Protein AF-A0A1G1V0Z7-F1 (afdb_monomer_lite)

Structure (mmCIF, N/CA/C/O backbone):
data_AF-A0A1G1V0Z7-F1
#
_entry.id   AF-A0A1G1V0Z7-F1
#
loop_
_atom_site.group_PDB
_atom_site.id
_atom_site.type_symbol
_atom_site.label_atom_id
_atom_site.label_alt_id
_atom_site.label_comp_id
_atom_site.label_asym_id
_atom_site.label_entity_id
_atom_site.label_seq_id
_atom_site.pdbx_PDB_ins_code
_atom_site.Cartn_x
_atom_site.Cartn_y
_atom_site.Cartn_z
_atom_site.occupancy
_atom_site.B_iso_or_equiv
_atom_site.auth_seq_id
_atom_site.auth_comp_id
_atom_site.auth_asym_id
_atom_site.auth_atom_id
_atom_site.pdbx_PDB_model_num
ATOM 1 N N . MET A 1 1 ? -2.030 -12.650 -1.584 1.00 83.81 1 MET A N 1
ATOM 2 C CA . MET A 1 1 ? -3.086 -12.260 -0.613 1.00 83.81 1 MET A CA 1
ATOM 3 C C . MET A 1 1 ? -3.102 -13.117 0.635 1.00 83.81 1 MET A C 1
ATOM 5 O O . MET A 1 1 ? -2.883 -12.584 1.712 1.00 83.81 1 MET A O 1
ATOM 9 N N . TYR A 1 2 ? -3.364 -14.422 0.514 1.00 91.31 2 TYR A N 1
ATOM 10 C CA . TYR A 1 2 ? -3.535 -15.299 1.679 1.00 91.31 2 TYR A CA 1
ATOM 11 C C . TYR A 1 2 ? -2.256 -15.457 2.507 1.00 91.31 2 TYR A C 1
ATOM 13 O O . TYR A 1 2 ? -2.318 -15.288 3.718 1.00 91.31 2 TYR A O 1
ATOM 21 N N . LEU A 1 3 ? -1.099 -15.658 1.861 1.00 91.75 3 LEU A N 1
ATOM 22 C CA . LEU A 1 3 ? 0.190 -15.729 2.561 1.00 91.75 3 LEU A CA 1
ATOM 23 C C . LEU A 1 3 ? 0.474 -14.457 3.371 1.00 91.75 3 LEU A C 1
ATOM 25 O O . LEU A 1 3 ? 0.785 -14.530 4.553 1.00 91.75 3 LEU A O 1
ATOM 29 N N . TYR A 1 4 ? 0.290 -13.284 2.761 1.00 91.31 4 TYR A N 1
ATOM 30 C CA . TYR A 1 4 ? 0.465 -12.015 3.467 1.00 91.31 4 TYR A CA 1
ATOM 31 C C . TYR A 1 4 ? -0.478 -11.886 4.669 1.00 91.31 4 TYR A C 1
ATOM 33 O O . TYR A 1 4 ? -0.046 -11.486 5.743 1.00 91.31 4 TYR A O 1
ATOM 41 N N . ARG A 1 5 ? -1.745 -12.295 4.526 1.00 94.06 5 ARG A N 1
ATOM 42 C CA . ARG A 1 5 ? -2.691 -12.310 5.648 1.00 94.06 5 ARG A CA 1
ATOM 43 C C . ARG A 1 5 ? -2.240 -13.223 6.786 1.00 94.06 5 ARG A C 1
ATOM 45 O O . ARG A 1 5 ? -2.453 -12.861 7.935 1.00 94.06 5 ARG A O 1
ATOM 52 N N . ILE A 1 6 ? -1.650 -14.379 6.489 1.00 95.25 6 ILE A N 1
ATOM 53 C CA . ILE A 1 6 ? -1.121 -15.281 7.522 1.00 95.25 6 ILE A CA 1
ATOM 54 C C . ILE A 1 6 ? 0.030 -14.605 8.279 1.00 95.25 6 ILE A C 1
ATOM 56 O O . ILE A 1 6 ? 0.081 -14.690 9.499 1.00 95.25 6 ILE A O 1
ATOM 60 N N . LEU A 1 7 ? 0.911 -13.891 7.572 1.00 92.31 7 LEU A N 1
ATOM 61 C CA . LEU A 1 7 ? 2.084 -13.244 8.168 1.00 92.31 7 LEU A CA 1
AT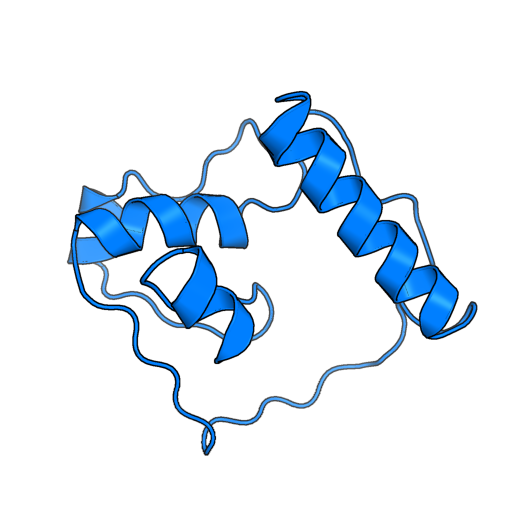OM 62 C C . LEU A 1 7 ? 1.758 -11.953 8.940 1.00 92.31 7 LEU A C 1
ATOM 64 O O . LEU A 1 7 ? 2.360 -11.695 9.975 1.00 92.31 7 LEU A O 1
ATOM 68 N N . PHE A 1 8 ? 0.828 -11.133 8.440 1.00 91.62 8 PHE A N 1
ATOM 69 C CA . PHE A 1 8 ? 0.572 -9.777 8.956 1.00 91.62 8 PHE A CA 1
ATOM 70 C C . PHE A 1 8 ? -0.830 -9.592 9.557 1.00 91.62 8 PHE A C 1
ATOM 72 O O . PHE A 1 8 ? -1.165 -8.508 10.026 1.00 91.62 8 PHE A O 1
ATOM 79 N N . GLY A 1 9 ? -1.683 -10.618 9.532 1.00 94.81 9 GLY A N 1
ATOM 80 C CA . GLY A 1 9 ? -3.031 -10.586 10.111 1.00 94.81 9 GLY A CA 1
ATOM 81 C C . GLY A 1 9 ? -4.083 -9.820 9.297 1.00 94.81 9 GLY A C 1
ATOM 82 O O . GLY A 1 9 ? -5.270 -9.890 9.614 1.00 94.81 9 GLY A O 1
ATOM 83 N N . HIS A 1 10 ? -3.700 -9.137 8.215 1.00 95.56 10 HIS A N 1
ATOM 84 C CA . HIS A 1 10 ? -4.611 -8.387 7.345 1.00 95.56 10 HIS A CA 1
ATOM 85 C C . HIS A 1 10 ? -4.288 -8.574 5.859 1.00 95.56 10 HIS A C 1
ATOM 87 O O . HIS A 1 10 ? -3.250 -9.112 5.486 1.00 95.56 10 HIS A O 1
ATOM 93 N N . TYR A 1 11 ? -5.198 -8.148 4.982 1.00 95.69 11 TYR A N 1
ATOM 94 C CA . TYR A 1 11 ? -4.951 -8.167 3.541 1.00 95.69 11 TYR A CA 1
ATOM 95 C C . TYR A 1 11 ? -4.158 -6.940 3.086 1.00 95.69 11 TYR A C 1
ATOM 97 O O . TYR A 1 11 ? -4.251 -5.863 3.676 1.00 95.69 11 TYR A O 1
ATOM 105 N N . TRP A 1 12 ? -3.377 -7.136 2.029 1.00 93.06 12 TRP A N 1
ATOM 106 C CA . TRP A 1 12 ? -2.559 -6.114 1.384 1.00 93.06 12 TRP A CA 1
ATOM 107 C C . TRP A 1 12 ? -3.437 -5.172 0.548 1.00 93.06 12 TRP A C 1
ATOM 109 O O . TRP A 1 12 ? -4.278 -5.651 -0.217 1.00 93.06 12 TRP A O 1
ATOM 119 N N . LEU A 1 13 ? -3.235 -3.857 0.675 1.00 93.62 13 LEU A N 1
ATOM 120 C CA . LEU A 1 13 ? -3.841 -2.860 -0.214 1.00 93.62 13 LEU A CA 1
ATOM 121 C C . LEU A 1 13 ? -2.936 -2.649 -1.425 1.00 93.62 13 LEU A C 1
ATOM 123 O O . LEU A 1 13 ? -1.774 -2.294 -1.262 1.00 93.62 13 LEU A O 1
ATOM 127 N N . TYR A 1 14 ? -3.451 -2.913 -2.623 1.00 88.31 14 TYR A N 1
ATOM 128 C CA . TYR A 1 14 ? -2.707 -2.714 -3.865 1.00 88.31 14 TYR A CA 1
ATOM 129 C C . TYR A 1 14 ? -3.099 -1.392 -4.479 1.00 88.31 14 TYR A C 1
ATOM 131 O O . TYR A 1 14 ? -4.257 -1.253 -4.852 1.00 88.31 14 TYR A O 1
ATOM 139 N N . GLY A 1 15 ? -2.147 -0.489 -4.694 1.00 87.12 15 GLY A N 1
ATOM 140 C CA . GLY A 1 15 ? -2.388 0.851 -5.226 1.00 87.12 15 GLY A CA 1
ATOM 141 C C . GLY A 1 15 ? -3.161 0.893 -6.548 1.00 87.12 15 GLY A C 1
ATOM 142 O O . GLY A 1 15 ? -3.811 1.888 -6.844 1.00 87.12 15 GLY A O 1
ATOM 143 N N . PHE A 1 16 ? -3.156 -0.194 -7.327 1.00 88.31 16 PHE A N 1
ATOM 144 C CA . PHE A 1 16 ? -3.919 -0.293 -8.574 1.00 88.31 16 PHE A CA 1
ATOM 145 C C . PHE A 1 16 ? -5.397 -0.684 -8.400 1.00 88.31 16 PHE A C 1
ATOM 147 O O . PHE A 1 16 ? -6.167 -0.514 -9.341 1.00 88.31 16 PHE A O 1
ATOM 154 N N . ASN A 1 17 ? -5.802 -1.257 -7.261 1.00 92.62 17 ASN A N 1
ATOM 155 C CA . ASN A 1 17 ? -7.181 -1.693 -7.025 1.00 92.62 17 ASN A CA 1
ATOM 156 C C . ASN A 1 17 ? -7.463 -1.882 -5.527 1.00 92.62 17 ASN A C 1
ATOM 158 O O . ASN A 1 17 ? -7.234 -2.956 -4.961 1.00 92.62 17 ASN A O 1
ATOM 162 N N . PHE A 1 18 ? -7.990 -0.838 -4.890 1.00 95.31 18 PHE A N 1
ATOM 163 C CA . PHE A 1 18 ? -8.543 -0.911 -3.544 1.00 95.31 18 PHE A CA 1
ATOM 164 C C . PHE A 1 18 ? -9.586 0.193 -3.318 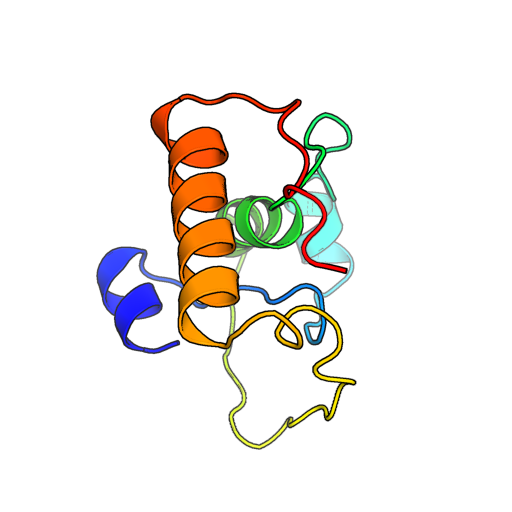1.00 95.31 18 PHE A C 1
ATOM 166 O O . PHE A 1 18 ? -9.648 1.172 -4.057 1.00 95.31 18 PHE A O 1
ATOM 173 N N . GLY A 1 19 ? -10.389 0.045 -2.264 1.00 95.38 19 GLY A N 1
ATOM 174 C CA . GLY A 1 19 ? -11.305 1.078 -1.785 1.00 95.38 19 GLY A CA 1
ATOM 175 C C . GLY A 1 19 ? -11.278 1.159 -0.261 1.00 95.38 19 GLY A C 1
ATOM 176 O O . GLY A 1 19 ? -11.158 0.137 0.415 1.00 95.38 19 GLY A O 1
ATOM 177 N N . ILE A 1 20 ? -11.377 2.375 0.280 1.00 96.62 20 ILE A N 1
ATOM 178 C CA . ILE A 1 20 ? -11.418 2.640 1.724 1.00 96.62 20 ILE A CA 1
ATOM 179 C C . ILE A 1 20 ? -12.583 3.588 1.995 1.00 96.62 20 ILE A C 1
ATOM 181 O O . ILE A 1 20 ? -12.774 4.578 1.293 1.00 96.62 20 ILE A O 1
ATOM 185 N N . THR A 1 21 ? -13.362 3.304 3.035 1.00 97.38 21 THR A N 1
ATOM 186 C CA . THR A 1 21 ? -14.389 4.234 3.516 1.00 97.38 21 THR A CA 1
ATOM 187 C C . THR A 1 21 ? -13.747 5.523 4.027 1.00 97.38 21 THR A C 1
ATOM 189 O O . THR A 1 21 ? -12.733 5.458 4.723 1.00 97.38 21 THR A O 1
ATOM 192 N N . LYS A 1 22 ? -14.377 6.678 3.787 1.00 97.62 22 LYS A N 1
ATOM 193 C CA . LYS A 1 22 ? -13.876 7.987 4.245 1.00 97.62 22 LYS A CA 1
ATOM 194 C C . LYS A 1 22 ? -13.489 8.001 5.730 1.00 97.62 22 LYS A C 1
ATOM 196 O O . LYS A 1 22 ? -12.405 8.465 6.060 1.00 97.62 22 LYS A O 1
ATOM 201 N N . ASP A 1 23 ? -14.337 7.441 6.594 1.00 97.94 23 ASP A N 1
ATOM 202 C CA . ASP A 1 23 ? -14.095 7.363 8.041 1.00 97.94 23 ASP A CA 1
ATOM 203 C C . ASP A 1 23 ? -12.796 6.608 8.376 1.00 97.94 23 ASP A C 1
ATOM 205 O O . ASP A 1 23 ? -11.919 7.151 9.046 1.00 97.94 23 ASP A O 1
ATOM 209 N N . ALA A 1 24 ? -12.617 5.396 7.839 1.00 97.62 24 AL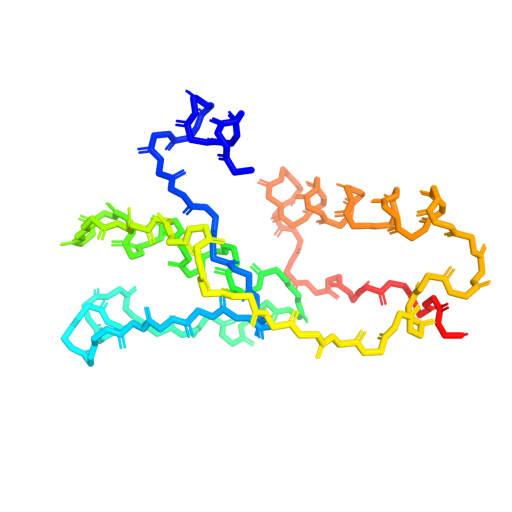A A N 1
ATOM 210 C CA . ALA A 1 24 ? -11.397 4.616 8.054 1.00 97.62 24 ALA A CA 1
ATOM 211 C C . ALA A 1 24 ? -10.137 5.311 7.507 1.00 97.62 24 ALA A C 1
ATOM 213 O O . ALA A 1 24 ? -9.096 5.255 8.154 1.00 97.62 24 ALA A O 1
ATOM 214 N N . TYR A 1 25 ? -10.231 5.989 6.356 1.00 97.50 25 TYR A N 1
ATOM 215 C CA . TYR A 1 25 ? -9.114 6.745 5.774 1.00 97.50 25 TYR A CA 1
ATOM 216 C C . TYR A 1 25 ? -8.716 7.948 6.643 1.00 97.50 25 TYR A C 1
ATOM 218 O O . TYR A 1 25 ? -7.532 8.202 6.867 1.00 97.50 25 TYR A O 1
ATOM 226 N N . GLN A 1 26 ? -9.700 8.682 7.167 1.00 97.44 26 GLN A N 1
ATOM 227 C CA . GLN A 1 26 ? -9.453 9.814 8.059 1.00 97.44 26 GLN A CA 1
ATOM 228 C C . GLN A 1 26 ? -8.866 9.348 9.396 1.00 97.44 26 GLN A C 1
ATOM 230 O O . GLN A 1 26 ? -7.848 9.879 9.829 1.00 97.44 26 GLN A O 1
ATOM 235 N N . LYS A 1 27 ? -9.440 8.304 10.006 1.00 98.00 27 LYS A N 1
ATOM 236 C CA . LYS A 1 27 ? -8.943 7.713 11.259 1.00 98.00 27 LYS A CA 1
ATOM 237 C C . LYS A 1 27 ? -7.556 7.096 11.126 1.00 98.00 27 LYS A C 1
ATOM 239 O O . LYS A 1 27 ? -6.795 7.115 12.087 1.00 98.00 27 LYS A O 1
ATOM 244 N N . SER A 1 28 ? -7.209 6.548 9.958 1.00 97.00 28 SER A N 1
ATOM 245 C CA . SER A 1 28 ? -5.859 6.034 9.733 1.00 97.00 28 SER A CA 1
ATOM 246 C C . SER A 1 28 ? -4.832 7.158 9.598 1.00 97.00 28 SER A C 1
ATOM 248 O O . SER A 1 28 ? -3.653 6.891 9.807 1.00 97.00 28 SER A O 1
ATOM 250 N N . GLY A 1 29 ? -5.251 8.387 9.267 1.00 96.38 29 GLY A N 1
ATOM 251 C CA . GLY A 1 29 ? -4.384 9.542 9.013 1.00 96.38 29 GLY A CA 1
ATOM 252 C C . GLY A 1 29 ? -4.019 9.745 7.536 1.00 96.38 29 GLY A C 1
ATOM 253 O O . GLY A 1 29 ? -3.051 10.435 7.248 1.00 96.38 29 GLY A O 1
ATOM 254 N N . GLY A 1 30 ? -4.747 9.122 6.600 1.00 95.50 30 GLY A N 1
ATOM 255 C CA . GLY A 1 30 ? -4.533 9.270 5.152 1.00 95.50 30 GLY A CA 1
ATOM 256 C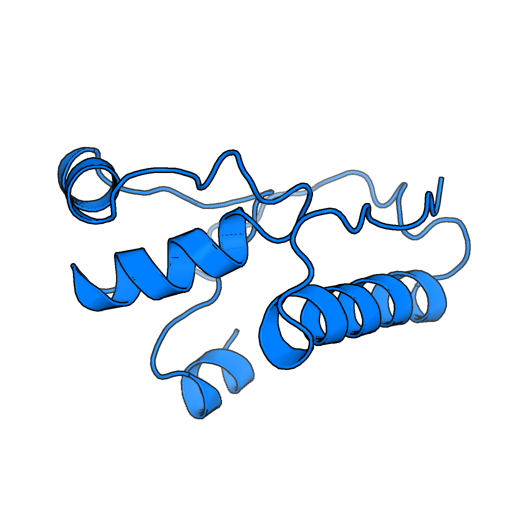 C . GLY A 1 30 ? -3.173 8.779 4.639 1.00 95.50 30 GLY A C 1
ATOM 257 O O . GLY A 1 30 ? -2.455 8.103 5.364 1.00 95.50 30 GLY A O 1
ATOM 258 N N . PHE A 1 31 ? -2.809 9.058 3.386 1.00 95.50 31 PHE A N 1
ATOM 259 C CA . PHE A 1 31 ? -1.485 8.701 2.855 1.00 95.50 31 PHE A CA 1
ATOM 260 C C . PHE A 1 31 ? -0.345 9.447 3.559 1.00 95.50 31 PHE A C 1
ATOM 262 O O . PHE A 1 31 ? -0.465 10.627 3.881 1.00 95.50 31 PHE A O 1
ATOM 269 N N . ASN A 1 32 ? 0.780 8.759 3.759 1.00 92.62 32 ASN A N 1
ATOM 270 C CA . ASN A 1 32 ? 1.994 9.383 4.269 1.00 92.62 32 ASN A CA 1
ATOM 271 C C . ASN A 1 32 ? 2.769 10.041 3.116 1.00 92.62 32 ASN A C 1
ATOM 273 O O . ASN A 1 32 ? 3.409 9.349 2.329 1.00 92.62 32 ASN A O 1
ATOM 277 N N . ALA A 1 33 ? 2.741 11.373 3.049 1.00 90.75 33 ALA A N 1
ATOM 278 C CA . ALA A 1 33 ? 3.407 12.150 2.001 1.00 90.75 33 ALA A CA 1
ATOM 279 C C . ALA A 1 33 ? 4.948 12.111 2.057 1.00 90.75 33 ALA A C 1
ATOM 281 O O . ALA A 1 33 ? 5.602 12.621 1.155 1.00 90.75 33 ALA A O 1
ATOM 282 N N . HIS A 1 34 ? 5.539 11.533 3.108 1.00 90.44 34 HIS A N 1
ATOM 283 C CA . HIS A 1 34 ? 6.991 11.384 3.232 1.00 90.44 34 HIS A CA 1
ATOM 284 C C . HIS A 1 34 ? 7.533 10.103 2.588 1.00 90.44 34 HIS A C 1
ATOM 286 O O . HIS A 1 34 ? 8.751 9.925 2.562 1.00 90.44 34 HIS A O 1
ATOM 292 N N . LEU A 1 35 ? 6.650 9.208 2.130 1.00 89.94 35 LEU A N 1
ATOM 293 C CA . LEU A 1 35 ? 7.014 7.993 1.410 1.00 89.94 35 LEU A CA 1
ATOM 294 C C . LEU A 1 35 ? 6.942 8.243 -0.092 1.00 89.94 35 LEU A C 1
ATOM 296 O O . LEU A 1 35 ? 5.886 8.594 -0.613 1.00 89.94 35 LEU A O 1
ATOM 300 N N . ASN A 1 36 ? 8.047 7.990 -0.784 1.00 90.06 36 ASN A N 1
ATOM 301 C CA . ASN A 1 36 ? 8.081 8.040 -2.243 1.00 90.06 36 ASN A CA 1
ATOM 302 C C . ASN A 1 36 ? 7.438 6.809 -2.903 1.00 90.06 36 ASN A C 1
ATOM 304 O O . ASN A 1 36 ? 7.027 6.864 -4.063 1.00 90.06 36 ASN A O 1
ATOM 308 N N . ALA A 1 37 ? 7.368 5.691 -2.180 1.00 90.75 37 ALA A N 1
ATOM 309 C CA . ALA A 1 37 ? 6.751 4.461 -2.648 1.00 90.75 37 ALA A CA 1
ATOM 310 C C . ALA A 1 37 ? 6.253 3.597 -1.480 1.00 90.75 37 ALA A C 1
ATOM 312 O O . ALA A 1 37 ? 6.617 3.816 -0.323 1.00 90.75 37 ALA A O 1
ATOM 313 N N . MET A 1 38 ? 5.460 2.568 -1.800 1.00 91.50 38 MET A N 1
ATOM 314 C CA . MET A 1 38 ? 4.843 1.646 -0.830 1.00 91.50 38 MET A CA 1
ATOM 315 C C . MET A 1 38 ? 3.868 2.342 0.138 1.00 91.50 38 MET A C 1
ATOM 317 O O . MET A 1 38 ? 3.554 1.819 1.213 1.00 91.50 38 MET A O 1
ATOM 321 N N . GLU A 1 39 ? 3.375 3.518 -0.245 1.00 93.31 39 GLU A N 1
ATOM 322 C CA . GLU A 1 39 ? 2.435 4.338 0.509 1.00 93.31 39 GLU A CA 1
ATOM 323 C C . GLU A 1 39 ? 1.078 3.643 0.694 1.00 93.31 39 GLU A C 1
ATOM 325 O O . GLU A 1 39 ? 0.433 3.788 1.731 1.00 93.31 39 GLU A O 1
ATOM 330 N N . ASP A 1 40 ? 0.671 2.827 -0.279 1.00 94.44 40 ASP A N 1
ATOM 331 C CA . ASP A 1 40 ? -0.508 1.962 -0.245 1.00 94.44 40 ASP A CA 1
ATOM 332 C C . ASP A 1 40 ? -0.373 0.842 0.797 1.00 94.44 40 ASP A C 1
ATOM 334 O O . ASP A 1 40 ? -1.287 0.596 1.592 1.00 94.44 40 ASP A O 1
ATOM 338 N N . VAL A 1 41 ? 0.792 0.194 0.844 1.00 93.88 41 VAL A N 1
ATOM 339 C CA . VAL A 1 41 ? 1.100 -0.875 1.799 1.00 93.88 41 VAL A CA 1
ATOM 340 C C . VAL A 1 41 ? 1.169 -0.335 3.222 1.00 93.88 41 VAL A C 1
ATOM 342 O O . VAL A 1 41 ? 0.643 -0.950 4.155 1.00 93.88 41 VAL A O 1
ATOM 345 N N . GLU A 1 42 ? 1.819 0.816 3.397 1.00 94.62 42 GLU A N 1
ATOM 346 C CA . GLU A 1 42 ? 1.925 1.486 4.689 1.00 94.62 42 GLU A CA 1
ATOM 347 C C . GLU A 1 42 ? 0.549 1.949 5.182 1.00 94.62 42 GLU A C 1
ATOM 349 O O . GLU A 1 42 ? 0.173 1.640 6.319 1.00 94.62 42 GLU A O 1
ATOM 354 N N . LEU A 1 43 ? -0.260 2.557 4.305 1.00 96.12 43 LEU A N 1
ATOM 355 C CA . LEU A 1 43 ? -1.648 2.901 4.604 1.00 96.12 43 LEU A CA 1
ATOM 356 C C . LEU A 1 43 ? -2.452 1.662 5.019 1.00 96.12 43 LEU A C 1
ATOM 358 O O . LEU A 1 43 ? -3.180 1.707 6.010 1.00 96.12 43 LEU A O 1
ATOM 362 N N . GLY A 1 44 ? -2.283 0.533 4.324 1.00 95.81 44 GLY A N 1
ATOM 363 C CA . GLY A 1 44 ? -2.949 -0.729 4.653 1.00 95.81 44 GLY A CA 1
ATOM 364 C C . GLY A 1 44 ? -2.669 -1.208 6.078 1.00 95.81 44 GLY A C 1
ATOM 365 O O . GLY A 1 44 ? -3.597 -1.621 6.775 1.00 95.81 44 GLY A O 1
ATOM 366 N N . LYS A 1 45 ? -1.424 -1.079 6.555 1.00 95.12 45 LYS A N 1
ATOM 367 C CA . LYS A 1 45 ? -1.048 -1.420 7.940 1.00 95.12 45 LYS A CA 1
ATOM 368 C C . LYS A 1 45 ? -1.759 -0.535 8.966 1.00 95.12 45 LYS A C 1
ATOM 370 O O . LYS A 1 45 ? -2.142 -1.026 10.027 1.00 95.12 45 LYS A O 1
ATOM 375 N N . ARG A 1 46 ? -1.949 0.759 8.680 1.00 96.44 46 ARG A N 1
ATOM 376 C CA . ARG A 1 46 ? -2.680 1.682 9.571 1.00 96.44 46 ARG A CA 1
ATOM 377 C C . ARG A 1 46 ? -4.187 1.457 9.525 1.00 96.44 46 ARG A C 1
ATOM 379 O O . ARG A 1 46 ? -4.817 1.378 10.574 1.00 96.44 46 ARG A O 1
ATOM 386 N N . VAL A 1 47 ? -4.759 1.272 8.338 1.00 97.38 47 VAL A N 1
ATOM 387 C CA . VAL A 1 47 ? -6.191 0.980 8.159 1.00 97.38 47 VAL A CA 1
ATOM 388 C C . VAL A 1 47 ? -6.582 -0.321 8.859 1.00 97.38 47 VAL A C 1
ATOM 390 O O . VAL A 1 47 ? -7.628 -0.366 9.500 1.00 97.38 47 VAL A O 1
ATOM 393 N N . ALA A 1 48 ? -5.728 -1.348 8.823 1.00 96.88 48 ALA A N 1
ATOM 394 C CA . ALA A 1 48 ? -5.961 -2.618 9.514 1.00 96.88 48 ALA A CA 1
ATOM 395 C C . ALA A 1 48 ? -6.091 -2.489 11.046 1.00 96.88 48 ALA A C 1
ATOM 397 O O . ALA A 1 48 ? -6.684 -3.359 11.680 1.00 96.88 48 ALA A O 1
ATOM 398 N N . LYS A 1 49 ? -5.562 -1.411 11.644 1.00 96.62 49 LYS A N 1
ATOM 399 C CA . LYS A 1 49 ? -5.723 -1.107 13.078 1.00 96.62 49 LYS A CA 1
ATOM 400 C C . LYS A 1 49 ? -7.055 -0.421 13.390 1.00 96.62 49 LYS A C 1
ATOM 402 O O . LYS A 1 49 ? -7.516 -0.483 14.522 1.00 96.62 49 LYS A O 1
ATOM 407 N N . VAL A 1 50 ? -7.657 0.238 12.399 1.00 96.88 50 VAL A N 1
ATOM 408 C CA . VAL A 1 50 ? -8.930 0.966 12.528 1.00 96.88 50 VAL A CA 1
ATOM 409 C C . VAL A 1 50 ? -10.120 0.080 12.148 1.00 96.88 50 VAL A C 1
ATOM 411 O O . VAL A 1 50 ? -11.211 0.238 12.688 1.00 96.88 50 VAL A O 1
ATOM 414 N N . GLY A 1 51 ? -9.930 -0.861 11.221 1.00 94.12 51 GLY A N 1
ATOM 415 C CA . GLY A 1 51 ? -10.996 -1.735 10.749 1.00 94.12 51 GLY A CA 1
ATOM 416 C C . GLY A 1 51 ? -10.503 -2.930 9.939 1.00 94.12 51 GLY A C 1
ATOM 417 O O . GLY A 1 51 ? -9.312 -3.153 9.739 1.00 94.12 51 GLY A O 1
ATOM 418 N N . ARG A 1 52 ? -11.454 -3.733 9.453 1.00 95.50 52 ARG A N 1
ATOM 419 C CA . ARG A 1 52 ? -11.161 -4.968 8.718 1.00 95.50 52 ARG A CA 1
ATOM 420 C C . ARG A 1 52 ? -11.001 -4.707 7.224 1.00 95.50 52 ARG A C 1
ATOM 422 O O . ARG A 1 52 ? -11.940 -4.278 6.560 1.00 95.50 52 ARG A O 1
ATOM 429 N N . ILE A 1 53 ? -9.862 -5.115 6.673 1.00 96.56 53 ILE A N 1
ATOM 430 C CA . ILE A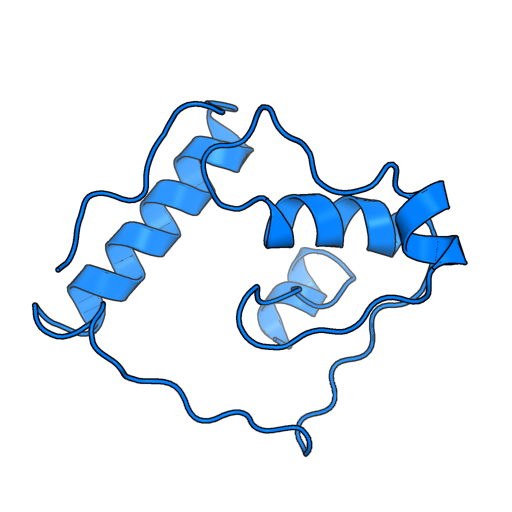 1 53 ? -9.650 -5.182 5.223 1.00 96.56 53 ILE A CA 1
ATOM 431 C C . ILE A 1 53 ? -10.226 -6.508 4.704 1.00 96.56 53 ILE A C 1
ATOM 433 O O . ILE A 1 53 ? -9.956 -7.571 5.271 1.00 96.56 53 ILE A O 1
ATOM 437 N N . LYS A 1 54 ? -11.026 -6.465 3.632 1.00 95.50 54 LYS A N 1
ATOM 438 C CA . LYS A 1 54 ? -11.558 -7.652 2.942 1.00 95.50 54 LYS A CA 1
ATOM 439 C C . LYS A 1 54 ? -10.946 -7.759 1.548 1.00 95.50 54 LYS A C 1
ATOM 441 O O . LYS A 1 54 ? -10.933 -6.784 0.808 1.00 95.50 54 LYS A O 1
ATOM 446 N N . TYR A 1 55 ? -10.479 -8.952 1.191 1.00 95.06 55 TYR A N 1
ATOM 447 C CA . TYR A 1 55 ? -10.075 -9.274 -0.175 1.00 95.06 55 TYR A CA 1
ATOM 448 C C . TYR A 1 55 ? -11.258 -9.884 -0.932 1.00 95.06 55 TYR A C 1
ATOM 450 O O . TYR A 1 55 ? -11.867 -10.837 -0.443 1.00 95.06 55 TYR A O 1
ATOM 458 N N . LEU A 1 56 ? -11.576 -9.325 -2.100 1.00 94.50 56 LEU A N 1
ATOM 459 C CA . LEU A 1 56 ? -12.692 -9.733 -2.952 1.00 94.50 56 LEU A CA 1
ATOM 460 C C . LEU A 1 56 ? -12.126 -10.300 -4.267 1.00 94.50 56 LEU A C 1
ATOM 462 O O . LEU A 1 56 ? -11.814 -9.520 -5.165 1.00 94.50 56 LEU A O 1
ATOM 466 N N . PRO A 1 57 ? -11.946 -11.629 -4.397 1.00 92.06 57 PRO A N 1
ATOM 467 C CA . PRO A 1 57 ? -11.280 -12.223 -5.560 1.00 92.06 57 PRO A CA 1
ATOM 468 C C . PRO A 1 57 ? -12.059 -12.052 -6.873 1.00 92.06 57 PRO A C 1
ATOM 470 O O . PRO A 1 57 ? -11.482 -12.216 -7.941 1.00 92.06 57 PRO A O 1
ATOM 473 N N . GLN A 1 58 ? -13.345 -11.701 -6.803 1.00 94.44 58 GLN A N 1
ATOM 474 C CA . GLN A 1 58 ? -14.190 -11.430 -7.967 1.00 94.44 58 GLN A CA 1
ATOM 475 C C . GLN A 1 58 ? -13.988 -10.015 -8.540 1.00 94.44 58 GLN A C 1
ATOM 477 O O . GLN A 1 58 ? -14.354 -9.768 -9.685 1.00 94.44 58 GLN A O 1
ATOM 482 N N . LEU A 1 59 ? -13.407 -9.082 -7.772 1.00 91.44 59 LEU A N 1
ATOM 483 C CA . LEU A 1 59 ? -13.142 -7.709 -8.220 1.00 91.44 59 LEU A CA 1
ATOM 484 C C . LEU A 1 59 ? -11.771 -7.620 -8.892 1.00 91.44 59 LEU A C 1
ATOM 486 O O . LEU A 1 59 ? -10.777 -7.210 -8.289 1.00 91.44 59 LEU A O 1
ATOM 490 N N . VAL A 1 60 ? -11.725 -8.025 -10.157 1.00 91.19 60 VAL A N 1
ATOM 491 C CA . VAL A 1 60 ? -10.503 -8.044 -10.965 1.00 91.19 60 VAL A CA 1
ATOM 492 C C . VAL A 1 60 ? -10.365 -6.742 -11.755 1.00 91.19 60 VAL A C 1
ATOM 494 O O . VAL A 1 60 ? -11.315 -6.278 -12.376 1.00 91.19 60 VAL A O 1
ATOM 497 N N . VAL A 1 61 ? -9.158 -6.173 -11.761 1.00 91.81 61 VAL A N 1
ATOM 498 C CA . VAL A 1 61 ? -8.784 -5.027 -12.602 1.00 91.81 61 VAL A CA 1
ATOM 499 C C . VAL A 1 61 ? -7.649 -5.455 -13.522 1.00 91.81 61 VAL A C 1
ATOM 501 O O . VAL A 1 61 ? -6.672 -6.054 -13.071 1.00 91.81 61 VAL A O 1
ATOM 504 N N . VAL A 1 62 ? -7.777 -5.133 -14.809 1.00 92.06 62 VAL A N 1
ATOM 505 C CA . VAL A 1 62 ? -6.738 -5.356 -15.819 1.00 92.06 62 VAL A CA 1
ATOM 506 C C . VAL A 1 62 ? -5.923 -4.075 -15.969 1.00 92.06 62 VAL A C 1
ATOM 508 O O . VAL A 1 62 ? -6.481 -2.999 -16.163 1.00 92.06 62 VAL A O 1
ATOM 511 N N . PHE A 1 63 ? -4.599 -4.182 -15.892 1.00 89.06 63 PHE A N 1
ATOM 512 C CA . PHE A 1 63 ? -3.682 -3.058 -16.072 1.00 89.06 63 PHE A CA 1
ATOM 513 C C . PHE A 1 63 ? -2.576 -3.412 -17.066 1.00 89.06 63 PHE A C 1
ATOM 515 O O . PHE A 1 63 ? -2.243 -4.578 -17.277 1.00 89.06 63 PHE A O 1
ATOM 522 N N . SER A 1 64 ? -1.971 -2.390 -17.672 1.00 89.38 64 SER A N 1
ATOM 523 C CA . SER A 1 64 ? -0.860 -2.591 -18.601 1.00 89.38 64 SER A CA 1
ATOM 524 C C . SER A 1 64 ? 0.372 -3.122 -17.858 1.00 89.38 64 SER A C 1
ATOM 526 O O . SER A 1 64 ? 0.887 -2.447 -16.963 1.00 89.38 64 SER A O 1
ATOM 528 N N . GLY A 1 65 ? 0.911 -4.268 -18.271 1.00 87.44 65 GLY A N 1
ATOM 529 C CA . GLY A 1 65 ? 2.119 -4.879 -17.696 1.00 87.44 65 GLY A CA 1
ATOM 530 C C . GLY A 1 65 ? 3.436 -4.140 -17.983 1.00 87.44 65 GLY A C 1
ATOM 531 O O . GLY A 1 65 ? 4.496 -4.754 -17.908 1.00 87.44 65 GLY A O 1
ATOM 532 N N . ARG A 1 66 ? 3.399 -2.837 -18.309 1.00 88.31 66 ARG A N 1
ATOM 533 C CA . ARG A 1 66 ? 4.556 -2.032 -18.760 1.00 88.31 66 ARG A CA 1
ATOM 534 C C . ARG A 1 66 ? 5.777 -2.173 -17.850 1.00 88.31 66 ARG A C 1
ATOM 536 O O . ARG A 1 66 ? 6.888 -2.337 -18.323 1.00 88.31 66 ARG A O 1
ATOM 543 N N . ARG A 1 67 ? 5.564 -2.188 -16.533 1.00 85.75 67 ARG A N 1
ATOM 544 C CA . ARG A 1 67 ? 6.638 -2.258 -15.530 1.00 85.75 67 ARG A CA 1
ATOM 545 C C . ARG A 1 67 ? 7.366 -3.611 -15.472 1.00 85.75 67 ARG A C 1
ATOM 547 O O . ARG A 1 67 ? 8.393 -3.724 -14.815 1.00 85.75 67 ARG A O 1
ATOM 554 N N . PHE A 1 68 ? 6.852 -4.625 -16.162 1.00 88.69 68 PHE A N 1
ATOM 555 C CA . PHE A 1 68 ? 7.457 -5.953 -16.259 1.00 88.69 68 PHE A CA 1
ATOM 556 C C . PHE A 1 68 ? 8.046 -6.234 -17.653 1.00 88.69 68 PHE A C 1
ATOM 558 O O . PHE A 1 68 ? 8.458 -7.362 -17.914 1.00 88.69 68 PHE A O 1
ATOM 565 N N . GLN A 1 69 ? 8.131 -5.230 -18.540 1.00 89.31 69 GLN A N 1
ATOM 566 C CA . GLN A 1 69 ? 8.676 -5.390 -19.899 1.00 89.31 69 GLN A CA 1
ATOM 567 C C . GLN A 1 69 ? 10.135 -5.865 -19.908 1.00 89.31 69 GLN A C 1
ATOM 569 O O . GLN A 1 69 ? 10.507 -6.680 -20.745 1.00 89.31 69 GLN A O 1
ATOM 574 N N . LYS A 1 70 ? 10.947 -5.439 -18.930 1.00 87.88 70 LYS A N 1
ATOM 575 C CA . LYS A 1 70 ? 12.344 -5.887 -18.757 1.00 87.88 70 LYS A CA 1
ATOM 576 C C . LYS A 1 70 ? 12.484 -7.251 -18.057 1.00 87.88 70 LYS A C 1
ATOM 578 O O . LYS A 1 70 ? 13.576 -7.603 -17.608 1.00 87.88 70 LYS A O 1
ATOM 583 N N . GLY A 1 71 ? 11.389 -8.000 -17.932 1.00 89.69 71 GLY A N 1
ATOM 584 C CA . GLY A 1 71 ? 11.336 -9.328 -17.329 1.00 89.69 71 GLY A CA 1
ATOM 585 C C . GLY A 1 71 ? 10.506 -9.369 -16.047 1.00 89.69 71 GLY A C 1
ATOM 586 O O . GLY A 1 71 ? 10.687 -8.564 -15.131 1.00 89.69 71 GLY A O 1
ATOM 587 N N . PHE A 1 72 ? 9.627 -10.368 -15.958 1.00 89.38 72 PHE A N 1
ATOM 588 C CA . PHE A 1 72 ? 8.709 -10.552 -14.831 1.00 89.38 72 PHE A CA 1
ATOM 589 C C . PHE A 1 72 ? 9.440 -10.726 -13.492 1.00 89.38 72 PHE A C 1
ATOM 591 O O . PHE A 1 72 ? 9.147 -10.019 -12.529 1.00 89.38 72 PHE A O 1
ATOM 598 N N . ILE A 1 73 ? 10.445 -11.610 -13.455 1.00 91.06 73 ILE A N 1
ATOM 599 C CA . ILE A 1 73 ? 11.240 -11.888 -12.249 1.00 91.06 73 ILE A CA 1
ATOM 600 C C . ILE A 1 73 ? 11.974 -10.628 -11.789 1.00 91.06 73 ILE A C 1
ATOM 602 O O . ILE A 1 73 ? 11.925 -10.283 -10.612 1.00 91.06 73 ILE A O 1
ATOM 606 N N . ARG A 1 74 ? 12.602 -9.898 -12.719 1.00 88.56 74 ARG A N 1
ATOM 607 C CA . ARG A 1 74 ? 13.313 -8.652 -12.413 1.00 88.56 74 ARG A CA 1
ATOM 608 C C . ARG A 1 74 ? 12.373 -7.610 -11.810 1.00 88.56 74 ARG A C 1
ATOM 610 O O . ARG A 1 74 ? 12.710 -7.022 -10.789 1.00 88.56 74 ARG A O 1
ATOM 617 N N . GLY A 1 75 ? 11.187 -7.435 -12.396 1.00 89.81 75 GLY A N 1
ATOM 618 C CA . GLY A 1 75 ? 10.171 -6.534 -11.857 1.00 89.81 75 GLY A CA 1
ATOM 619 C C . GLY A 1 75 ? 9.744 -6.924 -10.440 1.00 89.81 75 GLY A C 1
ATOM 620 O O . GLY A 1 75 ? 9.730 -6.071 -9.557 1.00 89.81 75 GLY A O 1
ATOM 621 N N . ILE A 1 76 ? 9.466 -8.209 -10.188 1.00 90.12 76 ILE A N 1
ATOM 622 C CA . ILE A 1 76 ? 9.121 -8.694 -8.841 1.00 90.12 76 ILE A CA 1
ATOM 623 C C . ILE A 1 76 ? 10.254 -8.422 -7.848 1.00 90.12 76 ILE A C 1
ATOM 625 O O . ILE A 1 76 ? 9.993 -7.906 -6.763 1.00 90.12 76 ILE A O 1
ATOM 629 N N . LEU A 1 77 ? 11.502 -8.728 -8.209 1.00 91.25 77 LEU A N 1
ATOM 630 C CA . LEU A 1 77 ? 12.654 -8.515 -7.331 1.00 91.25 77 LEU A CA 1
ATOM 631 C C . LEU A 1 77 ? 12.845 -7.036 -6.978 1.00 91.25 77 LEU A C 1
ATOM 633 O O . LEU A 1 77 ? 13.144 -6.737 -5.825 1.00 91.25 77 LEU A O 1
ATOM 637 N N . SER A 1 78 ? 12.603 -6.110 -7.913 1.00 90.56 78 SER A N 1
ATOM 638 C CA . SER A 1 78 ? 12.614 -4.669 -7.625 1.00 90.56 78 SER A CA 1
ATOM 639 C C . SER A 1 78 ? 11.578 -4.283 -6.564 1.00 90.56 78 SER A C 1
ATOM 641 O O . SER A 1 78 ? 11.891 -3.516 -5.658 1.00 90.56 78 SER A O 1
ATOM 643 N N . TYR A 1 79 ? 10.368 -4.848 -6.622 1.00 90.12 79 TYR A N 1
ATOM 644 C CA . TYR A 1 79 ? 9.332 -4.605 -5.613 1.00 90.12 79 TYR A CA 1
ATOM 645 C C . TYR A 1 79 ? 9.655 -5.234 -4.254 1.00 90.12 79 TYR A C 1
ATOM 647 O O . TYR A 1 79 ? 9.399 -4.617 -3.222 1.00 90.12 79 TYR A O 1
ATOM 655 N N . VAL A 1 80 ? 10.222 -6.444 -4.236 1.00 90.75 80 VAL A N 1
ATOM 656 C CA . VAL A 1 80 ? 10.651 -7.106 -2.992 1.00 90.75 80 VAL A CA 1
ATOM 657 C C . VAL A 1 80 ? 11.777 -6.317 -2.326 1.00 90.75 80 VAL A C 1
ATOM 659 O O . VAL A 1 80 ? 11.711 -6.073 -1.122 1.00 90.75 80 VAL A O 1
ATOM 662 N N . LYS A 1 81 ? 12.770 -5.872 -3.107 1.00 90.69 81 LYS A N 1
ATOM 663 C CA . LYS A 1 81 ? 13.857 -5.014 -2.630 1.00 90.69 81 LYS A CA 1
ATOM 664 C C . LYS A 1 81 ? 13.304 -3.721 -2.031 1.00 90.69 81 LYS A C 1
ATOM 666 O O . LYS A 1 81 ? 13.602 -3.420 -0.883 1.00 90.69 81 LYS A O 1
ATOM 671 N N . LEU A 1 82 ? 12.423 -3.030 -2.753 1.00 90.31 82 LEU A N 1
ATOM 672 C CA . LEU A 1 82 ? 11.812 -1.792 -2.273 1.00 90.31 82 LEU A CA 1
ATOM 673 C C . LEU A 1 82 ? 11.005 -1.999 -0.983 1.00 90.31 82 LEU A C 1
ATOM 675 O O . LEU A 1 82 ? 11.098 -1.201 -0.058 1.00 90.31 82 LEU A O 1
ATOM 679 N N . TYR A 1 83 ? 10.245 -3.095 -0.879 1.00 89.75 83 TYR A N 1
ATOM 680 C CA . TYR A 1 83 ? 9.525 -3.421 0.354 1.00 89.75 83 TYR A CA 1
ATOM 681 C C . TYR A 1 83 ? 10.497 -3.612 1.525 1.00 89.75 83 TYR A C 1
ATOM 683 O O . TYR A 1 83 ? 10.243 -3.132 2.631 1.00 89.75 83 TYR A O 1
ATOM 691 N N . TRP A 1 84 ? 11.614 -4.305 1.287 1.00 89.50 84 TRP A N 1
ATOM 692 C CA . TRP A 1 84 ? 12.639 -4.504 2.303 1.00 89.50 84 TRP A CA 1
ATOM 693 C C . TRP A 1 84 ? 13.241 -3.174 2.763 1.00 89.50 84 TRP A C 1
ATOM 695 O O . TRP A 1 84 ? 13.305 -2.902 3.959 1.00 89.50 84 TRP A O 1
ATOM 705 N N . GLU A 1 85 ? 13.620 -2.309 1.828 1.00 88.25 85 GLU A N 1
ATOM 706 C CA . GLU A 1 85 ? 14.255 -1.033 2.149 1.00 88.25 85 GLU A CA 1
ATOM 707 C C . GLU A 1 85 ? 13.283 -0.070 2.861 1.00 88.25 85 GLU A C 1
ATOM 709 O O . GLU A 1 85 ? 13.616 0.468 3.920 1.00 88.25 85 GLU A O 1
ATOM 714 N N . CYS A 1 86 ? 12.038 0.059 2.392 1.00 86.00 86 CYS A N 1
ATOM 715 C CA . CYS A 1 86 ? 11.052 0.935 3.031 1.00 86.00 86 CYS A CA 1
ATOM 716 C C . CYS A 1 86 ? 10.647 0.471 4.440 1.00 86.00 86 CYS A C 1
ATOM 718 O O . CYS A 1 86 ? 10.442 1.302 5.323 1.00 86.00 86 CYS A O 1
ATOM 720 N N . PHE A 1 87 ? 10.507 -0.839 4.685 1.00 83.62 87 PHE A N 1
ATOM 721 C CA . PHE A 1 87 ? 9.967 -1.332 5.962 1.00 83.62 87 PHE A CA 1
ATOM 722 C C . PHE A 1 87 ? 11.011 -1.848 6.957 1.00 83.62 87 PHE A C 1
ATOM 724 O O . PHE A 1 87 ? 10.756 -1.763 8.159 1.00 83.62 87 PHE A O 1
ATOM 731 N N . PHE A 1 88 ? 12.163 -2.353 6.505 1.00 81.25 88 PHE A N 1
ATOM 732 C CA . PHE A 1 88 ? 13.246 -2.794 7.396 1.00 81.25 88 PHE A CA 1
ATOM 733 C C . PHE A 1 88 ? 14.323 -1.724 7.576 1.00 81.25 88 PHE A C 1
ATOM 735 O O . PHE A 1 88 ? 14.755 -1.507 8.706 1.00 81.25 88 PHE A O 1
ATOM 742 N N . LEU A 1 89 ? 14.719 -1.021 6.506 1.00 78.69 89 LEU A N 1
ATOM 743 C CA . LEU A 1 89 ? 15.696 0.077 6.602 1.00 78.69 89 LEU A CA 1
ATOM 744 C C . LEU A 1 89 ? 15.046 1.426 6.942 1.00 78.69 89 LEU A C 1
ATOM 746 O O . LEU A 1 89 ? 15.752 2.362 7.305 1.00 78.69 89 LEU A O 1
ATOM 750 N N . LYS A 1 90 ? 13.705 1.507 6.890 1.00 78.50 90 LYS A N 1
ATOM 751 C CA . LYS A 1 90 ? 12.905 2.718 7.156 1.00 78.50 90 LYS A CA 1
ATOM 752 C C . LYS A 1 90 ? 13.307 3.910 6.285 1.00 78.50 90 LYS A C 1
ATOM 754 O O . LYS A 1 90 ? 13.127 5.059 6.689 1.00 78.50 90 LYS A O 1
ATOM 759 N N . ASP A 1 91 ? 13.834 3.639 5.097 1.00 77.06 91 ASP A N 1
ATOM 760 C CA . ASP A 1 91 ? 14.181 4.689 4.155 1.00 77.06 91 ASP A CA 1
ATOM 761 C C . ASP A 1 91 ? 12.939 5.083 3.350 1.00 77.06 91 ASP A C 1
ATOM 763 O O . ASP A 1 91 ? 12.346 4.283 2.620 1.00 77.06 91 ASP A O 1
ATOM 767 N N . SER A 1 92 ? 12.505 6.323 3.550 1.00 77.06 92 SER A N 1
ATOM 768 C CA . SER A 1 92 ? 11.268 6.856 2.991 1.00 77.06 92 SER A CA 1
ATOM 769 C C . SER A 1 92 ? 11.461 7.522 1.626 1.00 77.06 92 SER A C 1
ATOM 771 O O . SER A 1 92 ? 10.477 7.815 0.950 1.00 77.06 92 SER A O 1
ATOM 773 N N . LYS A 1 93 ? 12.715 7.750 1.210 1.00 82.06 93 LYS A N 1
ATOM 774 C CA . LYS A 1 93 ? 13.071 8.500 -0.007 1.00 82.06 93 LYS A CA 1
ATOM 775 C C . LYS A 1 93 ? 13.451 7.602 -1.182 1.00 82.06 93 LYS A C 1
ATOM 777 O O . LYS A 1 93 ? 13.941 8.093 -2.196 1.00 82.06 93 LYS A O 1
ATOM 782 N N . ILE A 1 94 ? 13.266 6.293 -1.044 1.00 82.12 94 ILE A N 1
ATOM 783 C CA . ILE A 1 94 ? 13.621 5.347 -2.094 1.00 82.12 94 ILE A CA 1
ATOM 784 C C . ILE A 1 94 ? 12.514 5.323 -3.133 1.00 82.12 94 ILE A C 1
ATOM 786 O O . ILE A 1 94 ? 11.378 4.931 -2.865 1.00 82.12 94 ILE A O 1
ATOM 790 N N . ASP A 1 95 ? 12.887 5.707 -4.344 1.00 82.44 95 ASP A N 1
ATOM 791 C CA . ASP A 1 95 ? 12.049 5.533 -5.512 1.00 82.44 95 ASP A CA 1
ATOM 792 C C . ASP A 1 95 ? 12.169 4.105 -6.038 1.00 82.44 95 ASP A C 1
ATOM 794 O O . ASP A 1 95 ? 13.235 3.478 -6.020 1.00 82.44 95 ASP A O 1
ATOM 798 N N . LEU A 1 96 ? 11.070 3.589 -6.584 1.00 80.12 96 LEU A N 1
ATOM 799 C CA . LEU A 1 96 ? 11.142 2.361 -7.357 1.00 80.12 96 LEU A CA 1
ATOM 800 C C . LEU A 1 96 ? 12.041 2.615 -8.573 1.00 80.12 96 LEU A C 1
ATOM 802 O O . LEU A 1 96 ? 11.655 3.365 -9.470 1.00 80.12 96 LEU A O 1
ATOM 806 N N . SER A 1 97 ? 13.211 1.966 -8.602 1.00 69.81 97 SER A N 1
ATOM 807 C CA . SER A 1 97 ? 14.161 2.041 -9.717 1.00 69.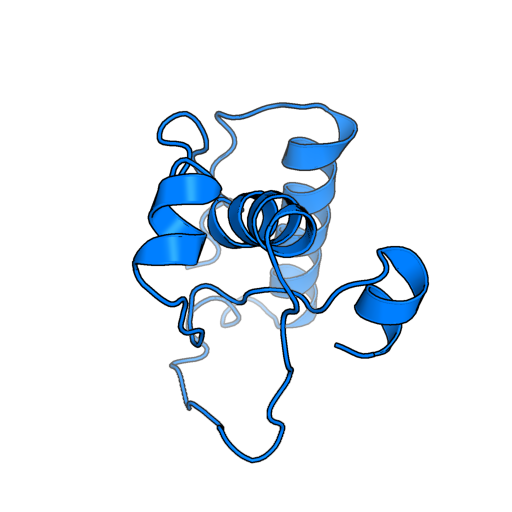81 97 SER A CA 1
ATOM 808 C C . SER A 1 97 ? 13.408 1.892 -11.035 1.00 69.81 97 SER A C 1
ATOM 810 O O . SER A 1 97 ? 12.672 0.911 -11.180 1.00 69.81 97 SER A O 1
ATOM 812 N N . ASP A 1 98 ? 13.553 2.842 -11.960 1.00 65.56 98 ASP A N 1
ATOM 813 C CA . ASP A 1 98 ? 12.704 2.866 -13.146 1.00 65.56 98 ASP A CA 1
ATOM 814 C C . ASP A 1 98 ? 12.907 1.595 -13.990 1.00 65.56 98 ASP A C 1
ATOM 816 O O . ASP A 1 98 ? 13.940 1.372 -14.626 1.00 65.56 98 ASP A O 1
ATOM 820 N N . VAL A 1 99 ? 11.911 0.709 -13.937 1.00 59.75 99 VAL A N 1
ATOM 821 C CA . VAL A 1 99 ? 11.884 -0.543 -14.699 1.00 59.75 99 VAL A CA 1
ATOM 822 C C . VAL A 1 99 ? 11.260 -0.326 -16.089 1.00 59.75 99 VAL A C 1
ATOM 824 O O . VAL A 1 99 ? 11.130 -1.300 -16.829 1.00 59.75 99 VAL A O 1
ATOM 827 N N . ARG A 1 100 ? 10.876 0.915 -16.447 1.00 55.66 100 ARG A N 1
ATOM 828 C CA . ARG A 1 100 ? 10.403 1.294 -17.793 1.00 55.66 100 ARG A CA 1
ATOM 829 C C . ARG A 1 100 ? 11.509 1.126 -18.821 1.00 55.66 100 ARG A C 1
ATOM 831 O O . ARG A 1 100 ? 12.636 1.614 -18.579 1.00 55.66 100 ARG A O 1
#

pLDDT: mean 90.19, std 7.51, range [55.66, 98.0]

Secondary structure (DSSP, 8-state):
-HHHHHHHSSPPPBTTB----HHHHHHHT---TT-SS-HHHHHHHHHHHHS-----TT------GGGGTT-HHHHHHHHHHHHHHHHHS--S--------

Radius of gyration: 14.24 Å; chains: 1; bounding box: 30×28×33 Å

InterPro domains:
  IPR029044 Nucleotide-diphospho-sugar transferases [G3DSA:3.90.550.10] (2-70)
  IPR029044 Nucleotide-diphospho-sugar transferases [SSF53448] (3-85)

Organism: NCBI:txid1797513

Foldseek 3Di:
DVVVCVVLVADAFDPVDDDDDPVLCVQLVHFDPLAQDPSRRVSRSSSVVVDHDDDDPVPDDDDDPQLQPVHVVVSVVLVVVVVCCCPVVVDRPDHSDRSD

Sequence (100 aa):
MYLYRILFGHYWLYGFNFGITKDAYQKSGGFNAHLNAMEDVELGKRVAKVGRIKYLPQLVVVFSGRRFQKGFIRGILSYVKLYWECFFLKDSKIDLSDVR